Protein AF-F0SVC1-F1 (afdb_monomer_lite)

Sequence (71 aa):
MIKSEFEKKLKTIPEVEPDAEDLELLKIAGQTEYNGKISLRVPKSLHKELVEDAKKEGISLNQFILYKLAK

Foldseek 3Di:
DVVVVVVVVVVPDDPDDQDPVSVVVVVVVVPCPDPPDDDDDDDPVVVVVLCVVCVVVPHDSVVSVVVVVVD

Structure (mmCIF, N/CA/C/O backbone):
data_AF-F0SVC1-F1
#
_entry.id   AF-F0SVC1-F1
#
loop_
_atom_site.group_PDB
_atom_site.id
_atom_site.type_symbol
_atom_site.label_atom_id
_atom_site.label_alt_id
_atom_site.label_comp_id
_atom_site.label_asym_id
_atom_site.label_entity_id
_atom_site.label_seq_id
_atom_site.pdbx_PDB_ins_code
_atom_site.Cartn_x
_atom_site.Cartn_y
_atom_site.Cartn_z
_atom_site.occupancy
_atom_site.B_iso_or_equiv
_atom_site.auth_seq_id
_atom_site.auth_comp_id
_atom_site.auth_asym_id
_atom_site.auth_atom_id
_atom_site.pdbx_PDB_model_num
ATOM 1 N N . MET A 1 1 ? 14.736 -29.879 2.984 1.00 57.25 1 MET A N 1
ATOM 2 C CA . MET A 1 1 ? 15.027 -30.501 1.672 1.00 57.25 1 MET A CA 1
ATOM 3 C C . MET A 1 1 ? 15.274 -29.451 0.587 1.00 57.25 1 MET A C 1
ATOM 5 O O . MET A 1 1 ? 16.345 -29.480 0.006 1.00 57.25 1 MET A O 1
ATOM 9 N N . ILE A 1 2 ? 14.399 -28.450 0.423 1.00 67.38 2 ILE A N 1
ATOM 10 C CA . ILE A 1 2 ? 14.494 -27.395 -0.617 1.00 67.38 2 ILE A CA 1
ATOM 11 C C . ILE A 1 2 ? 15.838 -26.627 -0.628 1.00 67.38 2 ILE A C 1
ATOM 13 O O . ILE A 1 2 ? 16.389 -26.356 -1.689 1.00 67.38 2 ILE A O 1
ATOM 17 N N . LYS A 1 3 ? 16.415 -26.320 0.547 1.00 68.50 3 LYS A N 1
ATOM 18 C CA . LYS A 1 3 ? 17.703 -25.600 0.645 1.00 68.50 3 LYS A CA 1
ATOM 19 C C . LYS A 1 3 ? 18.887 -26.366 0.037 1.00 68.50 3 LYS A C 1
ATOM 21 O O . LYS A 1 3 ? 19.715 -25.762 -0.626 1.00 68.50 3 LYS A O 1
ATOM 26 N N . SER A 1 4 ? 18.935 -27.688 0.213 1.00 74.88 4 SER A N 1
ATOM 27 C CA . SER A 1 4 ? 20.059 -28.509 -0.264 1.00 74.88 4 SER A CA 1
ATOM 28 C C . SER A 1 4 ? 20.043 -28.686 -1.784 1.00 74.88 4 SER A C 1
ATOM 30 O O . SER A 1 4 ? 21.094 -28.718 -2.420 1.00 74.88 4 SER A O 1
ATOM 32 N N . GLU A 1 5 ? 18.855 -28.762 -2.389 1.00 78.00 5 GLU A N 1
ATOM 33 C CA . GLU A 1 5 ? 18.722 -28.771 -3.849 1.00 78.00 5 GLU A CA 1
ATOM 34 C C . GLU A 1 5 ? 19.065 -27.412 -4.463 1.00 78.00 5 GLU A C 1
ATOM 36 O O . GLU A 1 5 ? 19.712 -27.368 -5.507 1.00 78.00 5 GLU A O 1
ATOM 41 N N . PHE A 1 6 ? 18.690 -26.310 -3.805 1.00 80.25 6 PHE A N 1
ATOM 42 C CA . PHE A 1 6 ? 19.042 -24.961 -4.248 1.00 80.25 6 PHE A CA 1
ATOM 43 C C . PHE A 1 6 ? 20.560 -24.736 -4.245 1.00 80.25 6 PHE A C 1
ATOM 45 O O . PHE A 1 6 ? 21.106 -24.260 -5.234 1.00 80.25 6 PHE A O 1
ATOM 52 N N . GLU A 1 7 ? 21.263 -25.160 -3.191 1.00 76.38 7 GLU A N 1
ATOM 53 C CA . GLU A 1 7 ? 22.728 -25.050 -3.105 1.00 76.38 7 GLU A CA 1
ATOM 54 C C . GLU A 1 7 ? 23.451 -25.889 -4.163 1.00 76.38 7 GLU A C 1
ATOM 56 O O . GLU A 1 7 ? 24.459 -25.456 -4.721 1.00 76.38 7 GLU A O 1
ATOM 61 N N . LYS A 1 8 ? 22.940 -27.089 -4.466 1.00 80.00 8 LYS A N 1
ATOM 62 C CA . LYS A 1 8 ? 23.491 -27.926 -5.540 1.00 80.00 8 LYS A CA 1
ATOM 63 C C . LYS A 1 8 ? 23.30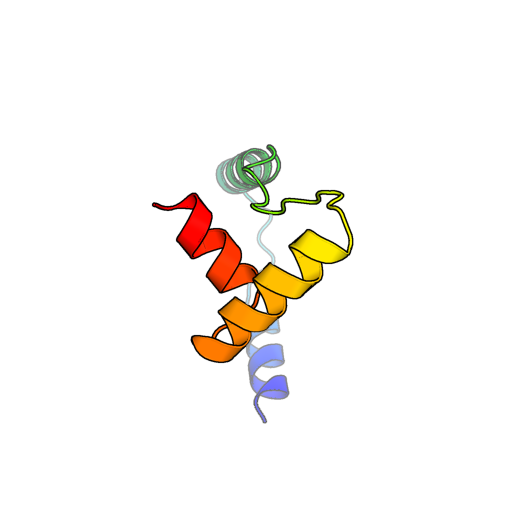6 -27.276 -6.908 1.00 80.00 8 LYS A C 1
ATOM 65 O O . LYS A 1 8 ? 24.242 -27.297 -7.704 1.00 80.00 8 LYS A O 1
ATOM 70 N N . LYS A 1 9 ? 22.137 -26.674 -7.154 1.00 77.50 9 LYS A N 1
ATOM 71 C CA . LYS A 1 9 ? 21.856 -25.917 -8.381 1.00 77.50 9 LYS A CA 1
ATOM 72 C C . LYS A 1 9 ? 22.719 -24.662 -8.489 1.00 77.50 9 LYS A C 1
ATOM 74 O O . LYS A 1 9 ? 23.246 -24.399 -9.557 1.00 77.50 9 LYS A O 1
ATOM 79 N N . LEU A 1 10 ? 22.934 -23.942 -7.389 1.00 74.50 10 LEU A N 1
ATOM 80 C CA . LEU A 1 10 ? 23.769 -22.739 -7.373 1.00 74.50 10 LEU A CA 1
ATOM 81 C C . LEU A 1 10 ? 25.224 -23.050 -7.761 1.00 74.50 10 LEU A C 1
ATOM 83 O O . LEU A 1 10 ? 25.828 -22.310 -8.523 1.00 74.50 10 LEU A O 1
ATOM 87 N N . LYS A 1 11 ? 25.756 -24.191 -7.304 1.00 77.81 11 LYS A N 1
ATOM 88 C CA . LYS A 1 11 ? 27.115 -24.657 -7.636 1.00 77.81 11 LYS A CA 1
ATOM 89 C C . LYS A 1 11 ? 27.290 -25.154 -9.072 1.00 77.81 11 LYS A C 1
ATOM 91 O O . LYS A 1 11 ? 28.421 -25.351 -9.497 1.00 77.81 11 LYS A O 1
ATOM 96 N N . THR A 1 12 ? 26.201 -25.438 -9.785 1.00 78.50 12 THR A N 1
ATOM 97 C CA . THR A 1 12 ? 26.254 -25.899 -11.184 1.00 78.50 12 THR A CA 1
ATOM 98 C C . THR A 1 12 ? 26.179 -24.752 -12.184 1.00 78.50 12 THR A C 1
ATOM 100 O O . THR A 1 12 ? 26.345 -24.988 -13.378 1.00 78.50 12 THR A O 1
ATOM 103 N N . ILE A 1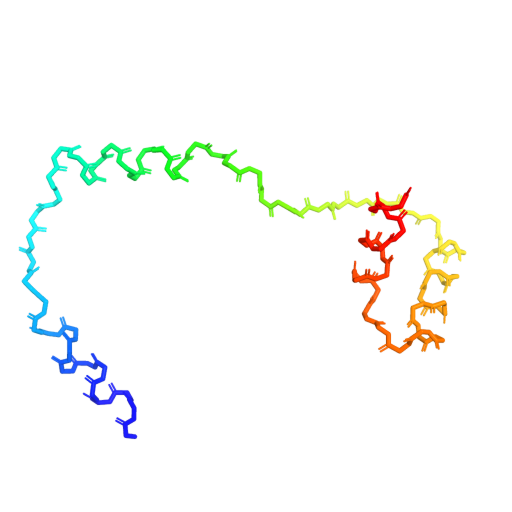 13 ? 25.936 -23.526 -11.716 1.00 76.69 13 ILE A N 1
ATOM 104 C CA . ILE A 1 13 ? 25.932 -22.339 -12.564 1.00 76.69 13 ILE A CA 1
ATOM 105 C C . ILE A 1 13 ? 27.397 -21.973 -12.835 1.00 76.69 13 ILE A C 1
ATOM 107 O O . ILE A 1 13 ? 28.150 -21.787 -11.877 1.00 76.69 13 ILE A O 1
ATOM 111 N N . PRO A 1 14 ? 27.831 -21.911 -14.102 1.00 70.50 14 PRO A N 1
ATOM 112 C CA . PRO A 1 14 ? 29.175 -21.463 -14.430 1.00 70.50 14 PRO A CA 1
ATOM 113 C C . PRO A 1 14 ? 29.331 -19.982 -14.062 1.00 70.50 14 PRO A C 1
ATOM 115 O O . PRO A 1 14 ? 28.467 -19.167 -14.380 1.00 70.50 14 PRO A O 1
ATOM 118 N N . GLU A 1 15 ? 30.436 -19.636 -13.400 1.00 66.75 15 GLU A N 1
ATOM 119 C CA . GLU A 1 15 ? 30.842 -18.242 -13.197 1.00 66.75 15 GLU A CA 1
ATOM 120 C C . GLU A 1 15 ? 31.351 -17.695 -14.536 1.00 66.75 15 GLU A C 1
ATOM 122 O O . GLU A 1 15 ? 32.530 -17.799 -14.868 1.00 66.75 15 GLU A O 1
ATOM 127 N N . VAL A 1 16 ? 30.424 -17.199 -15.354 1.00 80.31 16 VAL A N 1
ATOM 128 C CA . VAL A 1 16 ? 30.719 -16.512 -16.613 1.00 80.31 16 VAL A CA 1
ATOM 129 C C . VAL A 1 16 ? 30.771 -15.020 -16.311 1.00 80.31 16 VAL A C 1
ATOM 131 O O . VAL A 1 16 ? 29.870 -14.493 -15.657 1.00 80.31 16 VAL A O 1
ATOM 134 N N . GLU A 1 17 ? 31.841 -14.348 -16.737 1.00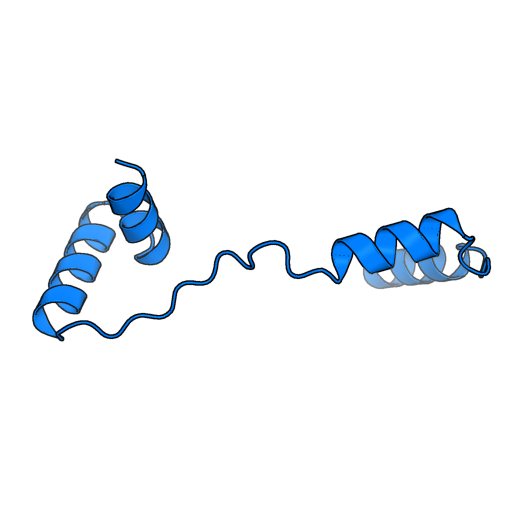 78.25 17 GLU A N 1
ATOM 135 C CA . GLU A 1 17 ? 31.896 -12.888 -16.655 1.00 78.25 17 GLU A CA 1
ATOM 136 C C . GLU A 1 17 ? 30.743 -12.304 -17.485 1.00 78.25 17 GLU A C 1
ATOM 138 O O . GLU A 1 17 ? 30.559 -12.743 -18.622 1.00 78.25 17 GLU A O 1
ATOM 143 N N . PRO A 1 18 ? 29.956 -11.362 -16.930 1.00 75.81 18 PRO A N 1
ATOM 144 C CA . PRO A 1 18 ? 28.831 -10.781 -17.649 1.00 75.81 18 PRO A CA 1
ATOM 145 C C . PRO A 1 18 ? 29.344 -10.126 -18.925 1.00 75.81 18 PRO A C 1
ATOM 147 O O . PRO A 1 18 ? 30.316 -9.359 -18.892 1.00 75.81 18 PRO A O 1
ATOM 150 N N . ASP A 1 19 ? 28.708 -10.444 -20.044 1.00 84.56 19 ASP A N 1
ATOM 151 C CA . ASP A 1 19 ? 29.093 -9.874 -21.322 1.00 84.56 19 ASP A CA 1
ATOM 152 C C . ASP A 1 19 ? 28.641 -8.403 -21.442 1.00 84.56 19 ASP A C 1
ATOM 154 O O . ASP A 1 19 ? 28.093 -7.790 -20.519 1.00 84.56 19 ASP A O 1
ATOM 158 N N . ALA A 1 20 ? 28.939 -7.777 -22.581 1.00 84.00 20 ALA A N 1
ATOM 159 C CA . ALA A 1 20 ? 28.574 -6.382 -22.804 1.00 84.00 20 ALA A CA 1
ATOM 160 C C . ALA A 1 20 ? 27.048 -6.161 -22.778 1.00 84.00 20 ALA A C 1
ATOM 162 O O . ALA A 1 20 ? 26.609 -5.105 -22.320 1.00 84.00 20 ALA A O 1
ATOM 163 N N . GLU A 1 21 ? 26.259 -7.145 -23.219 1.00 79.06 21 GLU A N 1
ATOM 164 C CA . GLU A 1 21 ? 24.795 -7.075 -23.242 1.00 79.06 21 GLU A CA 1
ATOM 165 C C . GLU A 1 21 ? 24.232 -7.196 -21.817 1.00 79.06 21 GLU A C 1
ATOM 167 O O . GLU A 1 21 ? 23.381 -6.393 -21.421 1.00 79.06 21 GLU A O 1
ATOM 172 N N . ASP A 1 22 ? 24.778 -8.102 -21.001 1.00 80.00 22 ASP A N 1
ATOM 173 C CA . ASP A 1 22 ? 24.452 -8.249 -19.578 1.00 80.00 22 ASP A CA 1
ATOM 174 C C . ASP A 1 22 ? 24.732 -6.954 -18.794 1.00 80.00 22 ASP A C 1
ATOM 176 O O . ASP A 1 22 ? 23.921 -6.499 -17.975 1.00 80.00 22 ASP A O 1
ATOM 180 N N . LEU A 1 23 ? 25.882 -6.324 -19.054 1.00 80.44 23 LEU A N 1
ATOM 181 C CA . LEU A 1 23 ? 26.273 -5.063 -18.420 1.00 80.44 23 LEU A CA 1
ATOM 182 C C . LEU A 1 23 ? 25.387 -3.886 -18.850 1.00 80.44 23 LEU A C 1
ATOM 184 O O . LEU A 1 23 ? 25.144 -2.976 -18.049 1.00 80.44 23 LEU A O 1
ATOM 188 N N . GLU A 1 24 ? 24.908 -3.872 -20.093 1.00 78.94 24 GLU A N 1
ATOM 189 C CA . GLU A 1 24 ? 23.940 -2.879 -20.563 1.00 78.94 24 GLU A CA 1
ATOM 190 C C . GLU A 1 24 ? 22.558 -3.092 -19.938 1.00 78.94 24 GLU A C 1
ATOM 192 O O . GLU A 1 24 ? 21.962 -2.126 -19.451 1.00 78.94 24 GLU A O 1
ATOM 197 N N . LEU A 1 25 ? 22.089 -4.337 -19.835 1.00 75.44 25 LEU A N 1
ATOM 198 C CA . LEU A 1 25 ? 20.819 -4.672 -19.186 1.00 75.44 25 LEU A CA 1
ATOM 199 C C . LEU A 1 25 ? 20.801 -4.237 -17.709 1.00 75.44 25 LEU A C 1
ATOM 201 O O . LEU A 1 25 ? 19.823 -3.656 -17.232 1.00 75.44 25 LEU A O 1
ATOM 205 N N . LEU A 1 26 ? 21.909 -4.450 -16.992 1.00 73.69 26 LEU A N 1
ATOM 206 C CA . LEU A 1 26 ? 22.083 -4.005 -15.605 1.00 73.69 26 LEU A CA 1
ATOM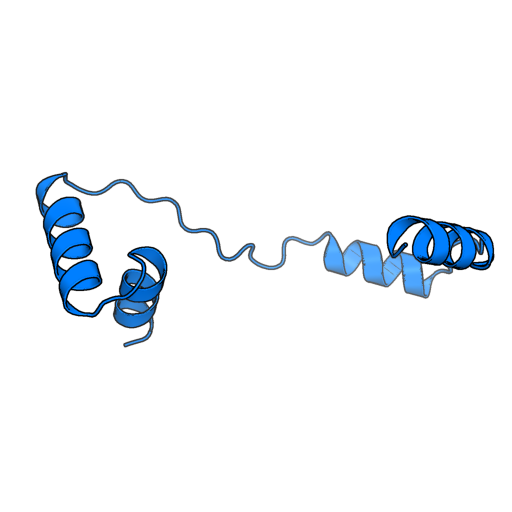 207 C C . LEU A 1 26 ? 22.069 -2.478 -15.463 1.00 73.69 26 LEU A C 1
ATOM 209 O O . LEU A 1 26 ? 21.532 -1.952 -14.485 1.00 73.69 26 LEU A O 1
ATOM 213 N N . LYS A 1 27 ? 22.635 -1.749 -16.431 1.00 72.94 27 LYS A N 1
ATOM 214 C CA . LYS A 1 27 ? 22.577 -0.279 -16.447 1.00 72.94 27 LYS A CA 1
ATOM 215 C C . LYS A 1 27 ? 21.154 0.223 -16.669 1.00 72.94 27 LYS A C 1
ATOM 217 O O . LYS A 1 27 ? 20.771 1.184 -16.006 1.00 72.94 27 LYS A O 1
ATOM 222 N N . ILE A 1 28 ? 20.379 -0.428 -17.539 1.00 69.44 28 ILE A N 1
ATOM 223 C CA . ILE A 1 28 ? 18.961 -0.104 -17.765 1.00 69.44 28 ILE A CA 1
ATOM 224 C C . ILE A 1 28 ? 18.160 -0.352 -16.480 1.00 69.44 28 ILE A C 1
ATOM 226 O O . ILE A 1 28 ? 17.491 0.558 -15.998 1.00 69.44 28 ILE A O 1
ATOM 230 N N . ALA A 1 29 ? 18.329 -1.518 -15.849 1.00 65.38 29 ALA A N 1
ATOM 231 C CA . ALA A 1 29 ? 17.669 -1.846 -14.582 1.00 65.38 29 ALA A CA 1
ATOM 232 C C . ALA A 1 29 ? 18.043 -0.888 -13.427 1.00 65.38 29 ALA A C 1
ATOM 234 O O . ALA A 1 29 ? 17.265 -0.692 -12.492 1.00 65.38 29 ALA A O 1
ATOM 235 N N . GLY A 1 30 ? 19.234 -0.278 -13.476 1.00 61.44 30 GLY A N 1
ATOM 236 C CA . GLY A 1 30 ? 19.702 0.713 -12.503 1.00 61.44 30 GLY A CA 1
ATOM 237 C C . GLY A 1 30 ? 19.158 2.132 -12.713 1.00 61.44 30 GLY A C 1
ATOM 238 O O . GLY A 1 30 ? 19.248 2.958 -11.799 1.00 61.44 30 GLY A O 1
ATOM 239 N N . GLN A 1 31 ? 18.574 2.441 -13.874 1.00 61.00 31 GLN A N 1
ATOM 240 C CA . GLN A 1 31 ? 18.024 3.761 -14.191 1.00 61.00 31 GLN A CA 1
ATOM 241 C C . GLN A 1 31 ? 16.576 3.905 -13.708 1.00 61.00 31 GLN A C 1
ATOM 243 O O . GLN A 1 31 ? 15.663 4.076 -14.500 1.00 61.00 31 GLN A O 1
ATOM 248 N N . THR A 1 32 ? 16.376 3.883 -12.385 1.00 62.88 32 THR A N 1
ATOM 249 C CA . THR A 1 32 ? 15.175 4.401 -11.689 1.00 62.88 32 THR A CA 1
ATOM 250 C C . THR A 1 32 ? 13.849 4.216 -12.439 1.00 62.88 32 THR A C 1
ATOM 252 O O . THR A 1 32 ? 13.099 5.170 -12.650 1.00 62.88 32 THR A O 1
ATOM 255 N N . GLU A 1 33 ? 13.528 2.980 -12.811 1.00 65.25 33 GLU A N 1
ATOM 256 C CA . GLU A 1 33 ? 12.166 2.642 -13.201 1.00 65.25 33 GLU A CA 1
ATOM 257 C C . GLU A 1 33 ? 11.304 2.724 -11.937 1.00 65.25 33 GLU A C 1
ATOM 259 O O . GLU A 1 33 ? 11.552 2.048 -10.939 1.00 65.25 33 GLU A O 1
ATOM 264 N N . TYR A 1 34 ? 10.369 3.671 -11.939 1.00 69.06 34 TYR A N 1
ATOM 265 C CA . TYR A 1 34 ? 9.435 4.010 -10.868 1.00 69.06 34 TYR A CA 1
ATOM 266 C C . TYR A 1 34 ? 9.184 2.877 -9.856 1.00 69.06 34 TYR A C 1
ATOM 268 O O . TYR A 1 34 ? 8.559 1.868 -10.162 1.00 69.06 34 TYR A O 1
ATOM 276 N N . ASN A 1 35 ? 9.593 3.073 -8.600 1.00 75.88 35 ASN A N 1
ATOM 277 C CA . ASN A 1 35 ? 9.495 2.038 -7.560 1.00 75.88 35 ASN A CA 1
ATOM 278 C C . ASN A 1 35 ? 8.066 1.784 -7.028 1.00 75.88 35 ASN A C 1
ATOM 280 O O . ASN A 1 35 ? 7.893 1.032 -6.068 1.00 75.88 35 ASN A O 1
ATOM 284 N N . GLY A 1 36 ? 7.053 2.458 -7.586 1.00 78.81 36 GLY A N 1
ATOM 285 C CA . GLY A 1 36 ? 5.641 2.306 -7.220 1.00 78.81 36 GLY A CA 1
ATOM 286 C C . GLY A 1 36 ? 5.285 2.683 -5.776 1.00 78.81 36 GLY A C 1
ATOM 287 O O . GLY A 1 36 ? 4.148 2.470 -5.355 1.00 78.81 36 GLY A O 1
ATOM 288 N N . LYS A 1 37 ? 6.219 3.236 -4.990 1.00 86.00 37 LYS A N 1
ATOM 289 C CA . LYS A 1 37 ? 5.996 3.568 -3.581 1.00 86.00 37 LYS A CA 1
ATOM 290 C C . LYS A 1 37 ? 5.591 5.027 -3.425 1.00 86.00 37 LYS A C 1
ATOM 292 O O . LYS A 1 37 ? 6.367 5.938 -3.696 1.00 86.00 37 LYS A O 1
ATOM 297 N N . ILE A 1 38 ? 4.403 5.243 -2.872 1.00 85.56 38 ILE A N 1
ATOM 298 C CA . ILE A 1 38 ? 3.876 6.573 -2.567 1.00 85.56 38 ILE A CA 1
ATOM 299 C C . ILE A 1 38 ? 3.869 6.762 -1.044 1.00 85.56 38 ILE A C 1
ATOM 301 O O . ILE A 1 38 ? 3.302 5.955 -0.312 1.00 85.56 38 ILE A O 1
ATOM 305 N N . SER A 1 39 ? 4.519 7.824 -0.558 1.00 89.69 39 SER A N 1
ATOM 306 C CA . SER A 1 39 ? 4.526 8.215 0.859 1.00 89.69 39 SER A CA 1
ATOM 307 C C . SER A 1 39 ? 3.883 9.590 1.006 1.00 89.69 39 SER A C 1
ATOM 309 O O . SER A 1 39 ? 4.384 10.570 0.457 1.00 89.69 39 SER A O 1
ATOM 311 N N . LEU A 1 40 ? 2.764 9.665 1.728 1.00 88.62 40 LEU A N 1
ATOM 312 C CA . LEU A 1 40 ? 1.959 10.879 1.879 1.00 88.62 40 LEU A CA 1
ATOM 313 C C . LEU A 1 40 ? 1.622 11.115 3.351 1.00 88.62 40 LEU A C 1
ATOM 315 O O . LEU A 1 40 ? 1.411 10.173 4.116 1.00 88.62 40 LEU A O 1
ATOM 319 N N . ARG A 1 41 ? 1.524 12.389 3.741 1.00 94.38 41 ARG A N 1
ATOM 320 C CA . ARG A 1 41 ? 0.942 12.786 5.029 1.00 94.38 41 ARG A CA 1
ATOM 321 C C . ARG A 1 41 ? -0.517 13.161 4.824 1.00 94.38 41 ARG A C 1
ATOM 323 O O . ARG A 1 41 ? -0.824 13.983 3.970 1.00 94.38 41 ARG A O 1
ATOM 330 N N . VAL A 1 42 ? -1.391 12.586 5.642 1.00 92.81 42 VAL A N 1
ATOM 331 C CA . VAL A 1 42 ? -2.838 12.825 5.603 1.00 92.81 42 VAL A CA 1
ATOM 332 C C . VAL A 1 42 ? -3.379 13.116 7.008 1.00 92.81 42 VAL A C 1
ATOM 334 O O . VAL A 1 42 ? -2.796 12.651 7.993 1.00 92.81 42 VAL A O 1
ATOM 337 N N . PRO A 1 43 ? -4.485 13.873 7.139 1.00 97.69 43 PRO A N 1
ATOM 338 C CA . PRO A 1 43 ? -5.159 14.071 8.420 1.00 97.69 43 PRO A CA 1
ATOM 339 C C . PRO A 1 43 ? -5.599 12.745 9.058 1.00 97.69 43 PRO A C 1
ATOM 341 O O . PRO A 1 43 ? -5.985 11.802 8.367 1.00 97.69 43 PRO A O 1
ATOM 344 N N . LYS A 1 44 ? -5.603 12.683 10.398 1.00 96.25 44 LYS A N 1
ATOM 345 C CA . LYS A 1 44 ? -5.989 11.471 11.149 1.00 96.25 44 LYS A CA 1
ATOM 346 C C . LYS A 1 44 ? -7.425 11.021 10.866 1.00 96.25 44 LYS A C 1
ATOM 348 O O . LYS A 1 44 ? -7.683 9.822 10.842 1.00 96.25 44 LYS A O 1
ATOM 353 N N . SER A 1 45 ? -8.339 11.970 10.658 1.00 97.50 45 SER A N 1
ATOM 354 C CA . SER A 1 45 ? -9.734 11.698 10.297 1.00 97.50 45 SER A CA 1
ATOM 355 C C . SER A 1 45 ? -9.827 10.956 8.967 1.00 97.50 45 SER A C 1
ATOM 357 O O . SER A 1 45 ? -10.438 9.895 8.910 1.00 97.50 45 SER A O 1
ATOM 359 N N . LEU A 1 46 ? -9.130 11.454 7.942 1.00 95.00 46 LEU A N 1
ATOM 360 C CA . LEU A 1 46 ? -9.106 10.843 6.616 1.00 95.00 46 LEU A CA 1
ATOM 361 C C . LEU A 1 46 ? -8.487 9.442 6.647 1.00 95.00 46 LEU A C 1
ATOM 363 O O . LEU A 1 46 ? -9.043 8.507 6.084 1.00 95.00 46 LEU A O 1
ATOM 367 N N . HIS A 1 47 ? -7.363 9.263 7.349 1.00 95.62 47 HIS A N 1
ATOM 368 C CA . HIS A 1 47 ? -6.770 7.932 7.504 1.00 95.62 47 HIS A CA 1
ATOM 369 C C . HIS A 1 47 ? -7.745 6.943 8.164 1.00 95.62 47 HIS A C 1
ATOM 371 O O . HIS A 1 47 ? -7.825 5.790 7.747 1.00 95.62 47 HIS A O 1
ATOM 377 N N . LYS A 1 48 ? -8.485 7.380 9.193 1.00 96.62 48 LYS A N 1
ATOM 378 C CA . LYS A 1 48 ? -9.475 6.536 9.870 1.00 96.62 48 LYS A CA 1
ATOM 379 C C . LYS A 1 48 ? -10.571 6.087 8.900 1.00 96.62 48 LYS A C 1
ATOM 381 O O . LYS A 1 48 ? -10.836 4.892 8.827 1.00 96.62 48 LYS A O 1
ATOM 386 N N . GLU A 1 49 ? -11.137 7.023 8.146 1.00 96.81 49 GLU A N 1
ATOM 387 C CA . GLU A 1 49 ? -12.196 6.755 7.169 1.00 96.81 49 GLU A CA 1
ATOM 388 C C . GLU A 1 49 ? -11.747 5.728 6.118 1.00 96.81 49 GLU A C 1
ATOM 390 O O . GLU A 1 49 ? -12.403 4.704 5.931 1.00 96.81 49 GLU A O 1
ATOM 395 N N . LEU A 1 50 ? -10.559 5.920 5.531 1.00 95.12 50 LEU A N 1
ATOM 396 C CA . LEU A 1 50 ? -10.001 4.993 4.539 1.00 95.12 50 LEU A CA 1
ATOM 397 C C . LEU A 1 50 ? -9.771 3.583 5.107 1.00 95.12 50 LEU A C 1
ATOM 399 O O . LEU A 1 50 ? -9.980 2.591 4.410 1.00 95.12 50 LEU A O 1
ATOM 403 N N . VAL A 1 51 ? -9.339 3.474 6.367 1.00 96.06 51 VAL A N 1
ATOM 404 C CA . VAL A 1 51 ? -9.148 2.176 7.037 1.00 96.06 51 VAL A CA 1
ATOM 405 C C . VAL A 1 51 ? -10.481 1.487 7.314 1.00 96.06 51 VAL A C 1
ATOM 407 O O . VAL A 1 51 ? -10.571 0.267 7.177 1.00 96.06 51 VAL A O 1
ATOM 410 N N . GLU A 1 52 ? -11.502 2.233 7.734 1.00 97.44 52 GLU A N 1
ATOM 411 C CA . GLU A 1 52 ? -12.834 1.680 7.990 1.00 97.44 52 GLU A CA 1
ATOM 412 C C . GLU A 1 52 ? -13.476 1.177 6.696 1.00 97.44 52 GLU A C 1
ATOM 414 O O . GLU A 1 52 ? -14.010 0.069 6.679 1.00 97.44 52 GLU A O 1
ATOM 419 N N . ASP A 1 53 ? -13.356 1.925 5.603 1.00 96.50 53 ASP A N 1
ATOM 420 C CA . ASP A 1 53 ? -13.899 1.517 4.309 1.00 96.50 53 ASP A CA 1
ATOM 421 C C . ASP A 1 53 ? -13.142 0.334 3.695 1.00 96.50 53 ASP A C 1
ATOM 423 O O . ASP A 1 53 ? -13.774 -0.62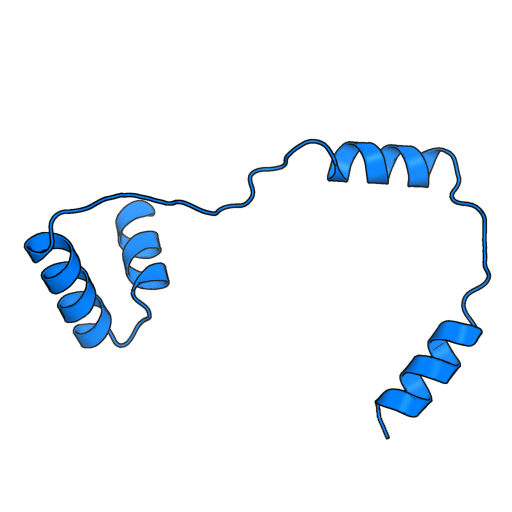6 3.254 1.00 96.50 53 ASP A O 1
ATOM 427 N N . ALA A 1 54 ? -11.806 0.316 3.773 1.00 97.00 54 ALA A N 1
ATOM 428 C CA . ALA A 1 54 ? -11.017 -0.844 3.352 1.00 97.00 54 ALA A CA 1
ATOM 429 C C . ALA A 1 54 ? -11.412 -2.119 4.124 1.00 97.00 54 ALA A C 1
ATOM 431 O O . ALA A 1 54 ? -11.521 -3.197 3.539 1.00 97.00 54 ALA A O 1
ATOM 432 N N . LYS A 1 55 ? -11.694 -1.996 5.432 1.00 96.50 55 LYS A N 1
ATOM 433 C CA . LYS A 1 55 ? -12.194 -3.110 6.255 1.00 96.50 55 LYS A CA 1
ATOM 434 C C . LYS A 1 55 ? -13.595 -3.562 5.855 1.00 96.50 55 LYS A C 1
ATOM 436 O O . LYS A 1 55 ? -13.833 -4.766 5.853 1.00 96.50 55 LYS A O 1
ATOM 441 N N . LYS A 1 56 ? -14.508 -2.639 5.526 1.00 96.88 56 LYS A N 1
ATOM 442 C CA . LYS A 1 56 ? -15.860 -2.983 5.041 1.00 96.88 56 LYS A CA 1
ATOM 443 C C . LYS A 1 56 ? -15.799 -3.776 3.737 1.00 96.88 56 LYS A C 1
ATOM 445 O O . LYS A 1 56 ? -16.571 -4.712 3.571 1.00 96.88 56 LYS A O 1
ATOM 450 N N . GLU A 1 57 ? -14.869 -3.430 2.850 1.00 94.06 57 GLU A N 1
ATOM 451 C CA . GLU A 1 57 ? -14.640 -4.159 1.596 1.00 94.06 57 GLU A CA 1
ATOM 452 C C . GLU A 1 57 ? -13.782 -5.427 1.770 1.00 94.06 57 GLU A C 1
ATOM 454 O O . GLU A 1 57 ? -13.654 -6.219 0.840 1.00 94.06 57 GLU A O 1
ATOM 459 N N . GLY A 1 58 ? -13.210 -5.656 2.957 1.00 96.31 58 GLY A N 1
ATOM 460 C CA . GLY A 1 58 ? -12.395 -6.837 3.246 1.00 96.31 58 GLY A CA 1
ATOM 461 C C . GLY A 1 58 ? -11.029 -6.845 2.551 1.00 96.31 58 GLY A C 1
ATOM 462 O O . GLY A 1 58 ? -10.436 -7.911 2.391 1.00 96.31 58 GLY A O 1
ATOM 463 N N . ILE A 1 59 ? -10.513 -5.681 2.147 1.00 96.19 59 ILE A N 1
ATOM 464 C CA . ILE A 1 59 ? -9.232 -5.545 1.440 1.00 96.19 59 ILE A CA 1
ATOM 465 C C . ILE A 1 59 ? -8.210 -4.740 2.248 1.00 96.19 59 ILE A C 1
ATOM 467 O O . ILE A 1 59 ? -8.531 -4.045 3.213 1.00 96.19 59 ILE A O 1
ATOM 471 N N . SER A 1 60 ? -6.933 -4.834 1.865 1.00 96.00 60 SER A N 1
ATOM 472 C CA . SER A 1 60 ? -5.889 -4.026 2.501 1.00 96.00 60 SER A CA 1
ATOM 473 C C . SER A 1 60 ? -6.080 -2.540 2.187 1.00 96.00 60 SER A C 1
ATOM 475 O O . SER A 1 60 ? -6.527 -2.177 1.099 1.00 96.00 60 SER A O 1
ATOM 477 N N . LEU A 1 61 ? -5.666 -1.666 3.111 1.00 94.31 61 LEU A N 1
ATOM 478 C CA . LEU A 1 61 ? -5.698 -0.217 2.890 1.00 94.31 61 LEU A CA 1
ATOM 479 C C . LEU A 1 61 ? -4.940 0.182 1.614 1.00 94.31 61 LEU A C 1
ATOM 481 O O . LEU A 1 61 ? -5.407 1.033 0.867 1.00 94.31 61 LEU A O 1
ATOM 485 N N . ASN A 1 62 ? -3.797 -0.452 1.337 1.00 93.25 62 ASN A N 1
ATOM 486 C CA . ASN A 1 62 ? -3.018 -0.164 0.134 1.00 93.25 62 ASN A CA 1
ATOM 487 C C . ASN A 1 62 ? -3.793 -0.524 -1.143 1.00 93.25 62 ASN A C 1
ATOM 489 O O . ASN A 1 62 ? -3.811 0.249 -2.096 1.00 93.25 62 ASN A O 1
ATOM 493 N N . GLN A 1 63 ? -4.481 -1.669 -1.141 1.00 92.25 63 GLN A N 1
ATOM 494 C CA . GLN A 1 63 ? -5.316 -2.094 -2.262 1.00 92.25 63 GLN A CA 1
ATOM 495 C C . GLN A 1 63 ? -6.524 -1.172 -2.451 1.00 92.25 63 GLN A C 1
ATOM 497 O O . GLN A 1 63 ? -6.872 -0.844 -3.583 1.00 92.25 63 GLN A O 1
ATOM 502 N N . PHE A 1 64 ? -7.131 -0.732 -1.348 1.00 94.94 64 PHE A N 1
ATOM 503 C CA . PHE A 1 64 ? -8.241 0.213 -1.362 1.00 94.94 64 PHE A CA 1
ATOM 504 C C . PHE A 1 64 ? -7.815 1.573 -1.926 1.00 94.94 64 PHE A C 1
ATOM 506 O O . PHE A 1 64 ? -8.492 2.118 -2.794 1.00 94.94 64 PHE A O 1
ATOM 513 N N . ILE A 1 65 ? -6.659 2.092 -1.504 1.00 93.38 65 ILE A N 1
ATOM 514 C CA . ILE A 1 65 ? -6.084 3.326 -2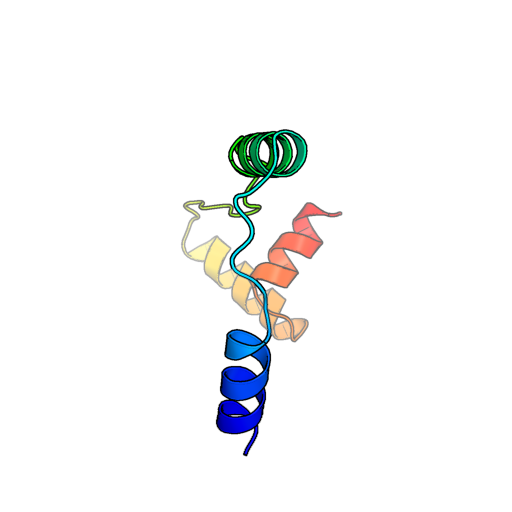.055 1.00 93.38 65 ILE A CA 1
ATOM 515 C C . ILE A 1 65 ? -5.812 3.163 -3.554 1.00 93.38 65 ILE A C 1
ATOM 517 O O . ILE A 1 65 ? -6.197 4.033 -4.329 1.00 93.38 65 ILE A O 1
ATOM 521 N N . LEU A 1 66 ? -5.218 2.044 -3.982 1.00 91.81 66 LEU A N 1
ATOM 522 C CA . LEU A 1 66 ? -4.980 1.780 -5.403 1.00 91.81 66 LEU A CA 1
ATOM 523 C C . LEU A 1 66 ? -6.290 1.758 -6.201 1.00 91.81 66 LEU A C 1
ATOM 525 O O . LEU A 1 66 ? -6.374 2.395 -7.243 1.00 91.81 66 LEU A O 1
ATOM 529 N N . TYR A 1 67 ? -7.322 1.079 -5.696 1.00 93.00 67 TYR A N 1
ATOM 530 C CA . TYR A 1 67 ? -8.643 1.042 -6.325 1.00 93.00 67 TYR A CA 1
ATOM 531 C C . TYR A 1 67 ? -9.259 2.442 -6.460 1.00 93.00 67 TYR A C 1
ATOM 533 O O . TYR A 1 67 ? -9.807 2.776 -7.508 1.00 93.00 67 TYR A O 1
ATOM 541 N N . LYS A 1 68 ? -9.129 3.282 -5.427 1.00 90.25 68 LYS A N 1
ATOM 542 C CA . LYS A 1 68 ? -9.603 4.673 -5.454 1.00 90.25 68 LYS A CA 1
ATOM 543 C C . LYS A 1 68 ? -8.806 5.571 -6.403 1.00 90.25 68 LYS A C 1
ATOM 545 O O . LYS A 1 68 ? -9.375 6.540 -6.882 1.00 90.25 68 LYS A O 1
ATOM 550 N N . LEU A 1 69 ? -7.526 5.280 -6.645 1.00 89.75 69 LEU A N 1
ATOM 551 C CA . LEU A 1 69 ? -6.664 6.033 -7.568 1.00 89.75 69 LEU A CA 1
ATOM 552 C C . LEU A 1 69 ? -6.770 5.555 -9.024 1.00 89.75 69 LEU A C 1
ATOM 554 O O . LEU A 1 69 ? -6.478 6.321 -9.935 1.00 89.75 69 LEU A O 1
ATOM 558 N N . ALA A 1 70 ? -7.135 4.290 -9.242 1.00 87.38 70 ALA A N 1
ATOM 559 C CA . ALA A 1 70 ? -7.299 3.694 -10.569 1.00 87.38 70 ALA A CA 1
ATOM 560 C C . ALA A 1 70 ? -8.665 4.000 -11.211 1.00 87.38 70 ALA A C 1
ATOM 562 O O . ALA A 1 70 ? -8.864 3.692 -12.386 1.00 87.38 70 ALA A O 1
ATOM 563 N N . LYS A 1 71 ? -9.600 4.554 -10.434 1.00 61.25 71 LYS A N 1
ATOM 564 C CA . LYS A 1 71 ? -10.923 4.996 -10.875 1.00 61.25 71 LYS A CA 1
ATOM 565 C C . LYS A 1 71 ? -10.930 6.499 -11.119 1.00 61.25 71 LYS A C 1
ATOM 567 O O . LYS A 1 71 ? -11.589 6.907 -12.099 1.00 61.25 71 LYS A O 1
#

Radius of gyration: 21.91 Å; chains: 1; bounding box: 48×45×34 Å

Organism: Syntrophobotulus glycolicus (strain DSM 8271 / FlGlyR) (NCBI:txid645991)

Secondary structure (DSSP, 8-state):
-HHHHHHHHHTTS--PPP-HHHHHHHHHHHS------------HHHHHHHHHHHHHTTS-HHHHHHHHHH-

InterPro domains:
  IPR008651 Uncharacterised protein family HicB [PF05534] (26-69)
  IPR010985 Ribbon-helix-helix [SSF47598] (34-70)
  IPR013321 Arc-type ribbon-helix-helix [G3DSA:1.10.1220.10] (29-71)

pLDDT: mean 83.23, std 11.59, range [57.25, 97.69]